Protein 4G1H (pdb70)

Secondary structure (DSSP, 8-state):
--HHHHHHHHHHHHHHHTTS-SS--PPPTTT-----TTGGG-BTTB-EEEEEGGGTEEEEEEEB--HHHHHHSEEE-BTBPPSS--TTEEEEEE--S--SS--TTTTGGG--TT-EEEEE-SS-EEEEEEEEEEEE-GGGGGG-PPPTT-EEEEEEEEESTTT--EEEEEEEEE--

Structure (mmCIF, N/CA/C/O backbone):
data_4G1H
#
_entry.id   4G1H
#
_cell.length_a   60.435
_cell.length_b   60.435
_cell.length_c   102.242
_cell.angle_alpha   90.00
_cell.angle_beta   90.00
_cell.angle_gamma   90.00
#
_symmetry.space_group_name_H-M   'P 41 21 2'
#
loop_
_entity.id
_entity.type
_entity.pdbx_description
1 polymer 'Sortase family protein'
2 non-polymer 'CALCIUM ION'
3 water water
#
loop_
_atom_site.group_PDB
_atom_site.id
_atom_site.type_symbol
_atom_site.label_atom_id
_atom_site.label_alt_id
_atom_site.label_comp_id
_atom_site.label_asym_id
_atom_site.label_entity_id
_atom_site.label_seq_id
_atom_site.pdbx_PDB_ins_code
_atom_site.Cartn_x
_atom_site.Cartn_y
_atom_site.Cartn_z
_atom_site.occupancy
_atom_site.B_iso_or_equiv
_atom_site.auth_seq_id
_atom_site.auth_comp_id
_atom_site.auth_asym_id
_atom_site.auth_atom_id
_atom_site.pdbx_PDB_model_num
ATOM 1 N N . ILE A 1 16 ? 53.353 29.548 18.071 1.00 50.35 57 ILE A N 1
ATOM 2 C CA . ILE A 1 16 ? 54.371 29.271 19.086 1.00 49.11 57 ILE A CA 1
ATOM 3 C C . ILE A 1 16 ? 54.199 27.873 19.655 1.00 47.86 57 ILE A C 1
ATOM 4 O O . ILE A 1 16 ? 53.076 27.390 19.801 1.00 49.40 57 ILE A O 1
ATOM 9 N N . ASP A 1 17 ? 55.312 27.230 19.997 1.00 46.57 58 ASP A N 1
ATOM 10 C CA . ASP A 1 17 ? 55.258 25.838 20.424 1.00 45.30 58 ASP A CA 1
ATOM 11 C C . ASP A 1 17 ? 54.750 25.674 21.857 1.00 45.20 58 ASP A C 1
ATOM 12 O O . ASP A 1 17 ? 54.927 26.553 22.702 1.00 40.10 58 ASP A O 1
ATOM 17 N N . THR A 1 18 ? 54.123 24.528 22.109 1.00 43.13 59 THR A N 1
ATOM 18 C CA . THR A 1 18 ? 53.479 24.228 23.384 1.00 44.94 59 THR A CA 1
ATOM 19 C C . THR A 1 18 ? 54.372 24.413 24.603 1.00 39.42 59 THR A C 1
ATOM 20 O O . THR A 1 18 ? 53.925 24.916 25.628 1.00 39.98 59 THR A O 1
ATOM 24 N N . ASN A 1 19 ? 55.629 23.996 24.511 1.00 42.68 60 ASN A N 1
ATOM 25 C CA . ASN A 1 19 ? 56.524 24.116 25.657 1.00 40.92 60 ASN A CA 1
ATOM 26 C C . ASN A 1 19 ? 56.880 25.568 25.963 1.00 40.77 60 ASN A C 1
ATOM 27 O O . ASN A 1 19 ? 57.082 25.938 27.125 1.00 37.80 60 ASN A O 1
ATOM 32 N N . THR A 1 20 ? 56.947 26.385 24.916 1.00 37.09 61 THR A N 1
ATOM 33 C CA . THR A 1 20 ? 57.213 27.813 25.070 1.00 35.49 61 THR A CA 1
ATOM 34 C C . THR A 1 20 ? 56.003 28.508 25.686 1.00 31.51 61 THR A C 1
ATOM 35 O O . THR A 1 20 ? 56.149 29.356 26.575 1.00 31.59 61 THR A O 1
ATOM 39 N N . VAL A 1 21 ? 54.816 28.153 25.204 1.00 29.68 62 VAL A N 1
ATOM 40 C CA . VAL A 1 21 ? 53.589 28.732 25.736 1.00 32.82 62 VAL A CA 1
ATOM 41 C C . VAL A 1 21 ? 53.519 28.471 27.228 1.00 31.37 62 VAL A C 1
ATOM 42 O O . VAL A 1 21 ? 53.240 29.374 28.007 1.00 30.85 62 VAL A O 1
ATOM 46 N N . GLU A 1 22 ? 53.806 27.240 27.638 1.00 34.70 63 GLU A N 1
ATOM 47 C CA . GLU A 1 22 ? 53.669 26.903 29.046 1.00 33.99 63 GLU A CA 1
ATOM 48 C C . GLU A 1 22 ? 54.670 27.629 29.931 1.00 34.09 63 GLU A C 1
ATOM 49 O O . GLU A 1 22 ? 54.341 27.991 31.063 1.00 30.00 63 GLU A O 1
ATOM 55 N N . ARG A 1 23 ? 55.887 27.853 29.438 1.00 31.90 64 ARG A N 1
ATOM 56 C CA . ARG A 1 23 ? 56.842 28.621 30.224 1.00 34.80 64 ARG A CA 1
ATOM 57 C C . ARG A 1 23 ? 56.333 30.057 30.420 1.00 27.07 64 ARG A C 1
ATOM 58 O O . ARG A 1 23 ? 56.430 30.618 31.510 1.00 26.19 64 ARG A O 1
ATOM 66 N N . ARG A 1 24 ? 55.798 30.645 29.357 1.00 26.31 65 ARG A N 1
ATOM 67 C CA . ARG A 1 24 ? 55.282 32.005 29.425 1.00 28.01 65 ARG A CA 1
ATOM 68 C C . ARG A 1 24 ? 54.070 32.078 30.348 1.00 26.13 65 ARG A C 1
ATOM 69 O O . ARG A 1 24 ? 53.922 33.029 31.116 1.00 21.70 65 ARG A O 1
ATOM 77 N N . ILE A 1 25 ? 53.210 31.065 30.292 1.00 22.85 66 ILE A N 1
ATOM 78 C CA . ILE A 1 25 ? 52.049 31.066 31.180 1.00 24.99 66 ILE A CA 1
A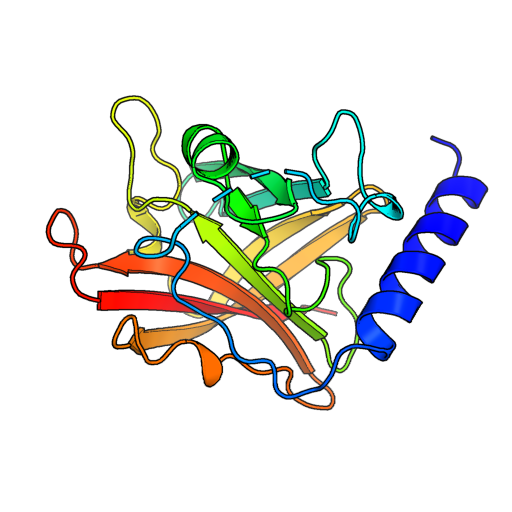TOM 79 C C . ILE A 1 25 ? 52.507 30.902 32.630 1.00 23.47 66 ILE A C 1
ATOM 80 O O . ILE A 1 25 ? 51.941 31.497 33.542 1.00 22.03 66 ILE A O 1
ATOM 85 N N . ALA A 1 26 ? 53.540 30.097 32.840 1.00 24.64 67 ALA A N 1
ATOM 86 C CA . ALA A 1 26 ? 54.089 29.895 34.183 1.00 25.52 67 ALA A CA 1
ATOM 87 C C . ALA A 1 26 ? 54.615 31.207 34.744 1.00 26.71 67 ALA A C 1
ATOM 88 O O . ALA A 1 26 ? 54.548 31.468 35.946 1.00 23.94 67 ALA A O 1
ATOM 90 N N . LEU A 1 27 ? 55.144 32.039 33.855 1.00 25.26 68 LEU A N 1
ATOM 91 C CA . LEU A 1 27 ? 55.636 33.353 34.223 1.00 24.41 68 LEU A CA 1
ATOM 92 C C . LEU A 1 27 ? 54.450 34.244 34.621 1.00 22.33 68 LEU A C 1
ATOM 93 O O . LEU A 1 27 ? 54.494 34.969 35.619 1.00 22.32 68 LEU A O 1
ATOM 98 N N . ALA A 1 28 ? 53.404 34.205 33.810 1.00 22.42 69 ALA A N 1
ATOM 99 C CA . ALA A 1 28 ? 52.213 34.998 34.105 1.00 21.05 69 ALA A CA 1
ATOM 100 C C . ALA A 1 28 ? 51.618 34.586 35.457 1.00 20.30 69 ALA A C 1
ATOM 101 O O . ALA A 1 28 ? 51.225 35.443 36.261 1.00 20.97 69 ALA A O 1
ATOM 103 N N . ASN A 1 29 ? 51.557 33.281 35.705 1.00 21.41 70 ASN A N 1
ATOM 104 C CA . ASN A 1 29 ? 51.043 32.782 36.979 1.00 23.13 70 ASN A CA 1
ATOM 105 C C . ASN A 1 29 ? 51.899 33.283 38.131 1.00 22.36 70 ASN A C 1
ATOM 106 O O . ASN A 1 29 ? 51.386 33.703 39.156 1.00 24.04 70 ASN A O 1
ATOM 111 N N . ALA A 1 30 ? 53.215 33.234 37.968 1.00 23.91 71 ALA A N 1
ATOM 112 C CA . ALA A 1 30 ? 54.098 33.713 39.029 1.00 25.49 71 ALA A CA 1
ATOM 113 C C . ALA A 1 30 ? 53.856 35.197 39.288 1.00 25.12 71 ALA A C 1
ATOM 114 O O . ALA A 1 30 ? 53.814 35.651 40.437 1.00 23.26 71 ALA A O 1
ATOM 116 N N . TYR A 1 31 ? 53.663 35.954 38.214 1.00 22.74 72 TYR A N 1
ATOM 117 C CA . TYR A 1 31 ? 53.368 37.371 38.342 1.00 22.47 72 TYR A CA 1
ATOM 118 C C . TYR A 1 31 ? 52.070 37.564 39.136 1.00 22.57 72 TYR A C 1
ATOM 119 O O . TYR A 1 31 ? 52.027 38.317 40.113 1.00 23.43 72 TYR A O 1
ATOM 128 N N . ASN A 1 32 ? 51.023 36.862 38.718 1.00 23.00 73 ASN A N 1
ATOM 129 C CA . ASN A 1 32 ? 49.729 36.917 39.402 1.00 22.79 73 ASN A CA 1
ATOM 130 C C . ASN A 1 32 ? 49.807 36.556 40.892 1.00 23.66 73 ASN A C 1
ATOM 131 O O . ASN A 1 32 ? 49.152 37.185 41.733 1.00 25.33 73 ASN A O 1
ATOM 136 N N . GLU A 1 33 ? 50.621 35.557 41.212 1.00 26.43 74 GLU A N 1
ATOM 137 C CA . GLU A 1 33 ? 50.753 35.100 42.593 1.00 25.87 74 GLU A CA 1
ATOM 138 C C . GLU A 1 33 ? 51.680 35.983 43.402 1.00 28.37 74 GLU A C 1
ATOM 139 O O . GLU A 1 33 ? 51.879 35.751 44.595 1.00 31.79 74 GLU A O 1
ATOM 145 N N . THR A 1 34 ? 52.265 36.980 42.742 1.00 25.70 75 THR A N 1
ATOM 146 C CA . THR A 1 34 ? 53.113 37.972 43.402 1.00 28.13 75 THR A CA 1
ATOM 147 C C . THR A 1 34 ? 52.321 39.217 43.766 1.00 28.52 75 THR A C 1
ATOM 148 O O . THR A 1 34 ? 52.633 39.907 44.735 1.00 27.41 75 THR A O 1
ATOM 152 N N . LEU A 1 35 ? 51.290 39.510 42.976 1.00 30.84 76 LEU A N 1
ATOM 153 C CA . LEU A 1 35 ? 50.516 40.735 43.151 1.00 31.45 76 LEU A CA 1
ATOM 154 C C . LEU A 1 35 ? 50.025 40.937 44.583 1.00 29.06 76 LEU A C 1
ATOM 155 O O . LEU A 1 35 ? 49.535 40.013 45.223 1.00 30.84 76 LEU A O 1
ATOM 160 N N . SER A 1 36 ? 50.154 42.162 45.072 1.00 32.69 77 SER A N 1
ATOM 161 C CA . SER A 1 36 ? 49.496 42.542 46.308 1.00 37.09 77 SER A CA 1
ATOM 162 C C . SER A 1 36 ? 47.998 42.350 46.118 1.00 40.39 77 SER A C 1
ATOM 163 O O . SER A 1 36 ? 47.450 42.677 45.060 1.00 39.60 77 SER A O 1
ATOM 166 N N . ARG A 1 37 ? 47.328 41.802 47.124 1.00 39.27 78 ARG A N 1
ATOM 167 C CA . ARG A 1 37 ? 45.901 41.555 46.991 1.00 41.99 78 ARG A CA 1
ATOM 168 C C . ARG A 1 37 ? 45.105 42.859 47.095 1.00 38.64 78 ARG A C 1
ATOM 169 O O . ARG A 1 37 ? 43.878 42.845 47.003 1.00 38.37 78 ARG A O 1
ATOM 177 N N . ASN A 1 38 ? 45.799 43.987 47.246 1.00 37.80 79 ASN A N 1
ATOM 178 C CA A ASN A 1 38 ? 45.122 45.266 47.439 0.49 40.30 79 ASN A CA 1
ATOM 179 C CA B ASN A 1 38 ? 45.124 45.266 47.444 0.51 40.16 79 ASN A CA 1
ATOM 180 C C . ASN A 1 38 ? 45.776 46.443 46.729 1.00 36.90 79 ASN A C 1
ATOM 181 O O . ASN A 1 38 ? 46.386 47.311 47.358 1.00 33.19 79 ASN A O 1
ATOM 190 N N . PRO A 1 39 ? 45.633 46.476 45.406 1.00 34.60 80 PRO A N 1
ATOM 191 C CA . PRO A 1 39 ? 46.165 47.513 44.531 1.00 33.22 80 PRO A CA 1
ATOM 192 C C . PRO A 1 39 ? 45.494 48.835 44.842 1.00 35.52 80 PRO A C 1
ATOM 193 O O . PRO A 1 39 ? 44.428 48.873 45.460 1.00 39.65 80 PRO A O 1
ATOM 197 N N . LEU A 1 40 ? 46.122 49.918 44.424 1.00 33.36 81 LEU A N 1
ATOM 198 C CA . LEU A 1 40 ? 45.426 51.183 44.393 1.00 35.76 81 LEU A CA 1
ATOM 199 C C . LEU A 1 40 ? 45.245 51.498 42.925 1.00 33.25 81 LEU A C 1
ATOM 200 O O . LEU A 1 40 ? 46.179 51.908 42.244 1.00 35.83 81 LEU A O 1
ATOM 205 N N . LEU A 1 41 ? 44.043 51.240 42.429 1.00 30.97 82 LEU A N 1
ATOM 206 C CA . LEU A 1 41 ? 43.763 51.422 41.017 1.00 31.93 82 LEU A CA 1
ATOM 207 C C . LEU A 1 41 ? 43.230 52.822 40.787 1.00 31.88 82 LEU A C 1
ATOM 208 O O . LEU A 1 41 ? 42.245 53.218 41.405 1.00 33.67 82 LEU A O 1
ATOM 213 N N . ILE A 1 42 ? 43.889 53.567 39.905 1.00 25.61 83 ILE A N 1
ATOM 214 C CA . ILE A 1 42 ? 43.455 54.911 39.562 1.00 31.83 83 ILE A CA 1
ATOM 215 C C . ILE A 1 42 ? 42.663 54.850 38.269 1.00 29.91 83 ILE A C 1
ATOM 216 O O . ILE A 1 42 ? 43.013 54.093 37.362 1.00 29.56 83 ILE A O 1
ATOM 221 N N . ASP A 1 43 ? 41.602 55.643 38.190 1.00 29.72 84 ASP A N 1
ATOM 222 C CA . ASP A 1 43 ? 40.739 55.657 37.017 1.00 27.40 84 ASP A CA 1
ATOM 223 C C . ASP A 1 43 ? 41.557 55.882 35.759 1.00 29.56 84 ASP A C 1
ATOM 224 O O . ASP A 1 43 ? 42.203 56.921 35.614 1.00 27.54 84 ASP A O 1
ATOM 229 N N . PRO A 1 44 ? 41.530 54.919 34.832 1.00 27.53 85 PRO A N 1
ATOM 230 C CA . PRO A 1 44 ? 42.352 55.073 33.628 1.00 32.62 85 PRO A CA 1
ATOM 231 C C . PRO A 1 44 ? 41.861 56.183 32.699 1.00 30.02 85 PRO A C 1
ATOM 232 O O . PRO A 1 44 ? 42.662 56.724 31.939 1.00 35.20 85 PRO A O 1
ATOM 236 N N . PHE A 1 45 ? 40.585 56.541 32.766 1.00 27.58 86 PHE A N 1
ATOM 237 C CA . PHE A 1 45 ? 40.040 57.524 31.824 1.00 28.30 86 PHE A CA 1
ATOM 238 C C . PHE A 1 45 ? 40.363 58.977 32.180 1.00 37.73 86 PHE A C 1
ATOM 239 O O . PHE A 1 45 ? 40.383 59.850 31.311 1.00 39.54 86 PHE A O 1
ATOM 247 N N . THR A 1 46 ? 40.630 59.238 33.451 1.00 33.26 87 THR A N 1
ATOM 248 C CA . THR A 1 46 ? 40.885 60.609 33.875 1.00 35.06 87 THR A CA 1
ATOM 249 C C . THR A 1 46 ? 42.328 60.814 34.304 1.00 38.81 87 THR A C 1
ATOM 250 O O . THR A 1 46 ? 42.688 61.883 34.783 1.00 46.99 87 THR A O 1
ATOM 254 N N . SER A 1 47 ? 43.157 59.793 34.122 1.00 38.91 88 SER A N 1
ATOM 255 C CA . SER A 1 47 ? 44.547 59.870 34.560 1.00 48.29 88 SER A CA 1
ATOM 256 C C . SER A 1 47 ? 45.501 60.126 33.397 1.00 53.01 88 SER A C 1
ATOM 257 O O . SER A 1 47 ? 45.109 60.040 32.231 1.00 55.45 88 SER A O 1
ATOM 260 N N . LYS A 1 48 ? 46.753 60.440 33.723 1.00 58.01 89 LYS A N 1
ATOM 261 C CA . LYS A 1 48 ? 47.778 60.671 32.709 1.00 61.63 89 LYS A CA 1
ATOM 262 C C . LYS A 1 48 ? 48.620 59.421 32.471 1.00 56.80 89 LYS A C 1
ATOM 263 O O . LYS A 1 48 ? 49.258 59.280 31.426 1.00 61.68 89 LYS A O 1
ATOM 269 N N . LEU A 1 53 ? 55.897 53.024 28.352 1.00 49.62 94 LEU A N 1
ATOM 270 C CA . LEU A 1 53 ? 55.667 51.768 27.644 1.00 50.64 94 LEU A CA 1
ATOM 271 C C . LEU A 1 53 ? 55.835 50.571 28.569 1.00 51.55 94 LEU A C 1
ATOM 272 O O . LEU A 1 53 ? 56.873 50.421 29.220 1.00 43.13 94 LEU A O 1
ATOM 277 N N . ARG A 1 54 ? 54.824 49.703 28.598 1.00 45.13 95 ARG A N 1
ATOM 278 C CA . ARG A 1 54 ? 54.755 48.663 29.620 1.00 4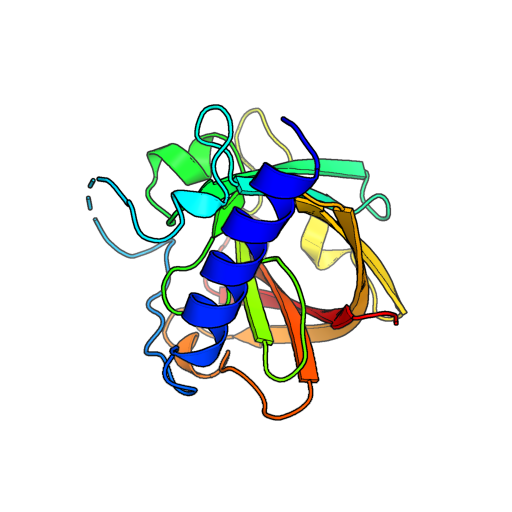0.76 95 ARG A CA 1
ATOM 279 C C . ARG A 1 54 ? 55.407 47.336 29.221 1.00 35.37 95 ARG A C 1
ATOM 280 O O . ARG A 1 54 ? 55.199 46.818 28.121 1.00 34.44 95 ARG A O 1
ATOM 288 N N . GLU A 1 55 ? 56.174 46.781 30.152 1.00 30.72 96 GLU A N 1
ATOM 289 C CA . GLU A 1 55 ? 56.818 45.491 29.952 1.00 30.62 96 GLU A CA 1
ATOM 290 C C . GLU A 1 55 ? 56.282 44.419 30.879 1.00 26.73 96 GLU A C 1
ATOM 291 O O . GLU A 1 55 ? 56.643 43.256 30.742 1.00 23.33 96 GLU A O 1
ATOM 297 N N . TYR A 1 56 ? 55.413 44.806 31.809 1.00 28.47 97 TYR A N 1
ATOM 298 C CA . TYR A 1 56 ? 54.963 43.884 32.843 1.00 25.69 97 TYR A CA 1
ATOM 299 C C . TYR A 1 56 ? 54.233 42.655 32.295 1.00 24.41 97 TYR A C 1
ATOM 300 O O . TYR A 1 56 ? 54.218 41.614 32.943 1.00 24.15 97 TYR A O 1
ATOM 309 N N . ALA A 1 57 ? 53.637 42.759 31.106 1.00 22.18 98 ALA A N 1
ATOM 310 C CA . ALA A 1 57 ? 52.916 41.618 30.541 1.00 21.58 98 ALA A CA 1
ATOM 311 C C . ALA A 1 57 ? 53.603 41.014 29.319 1.00 23.96 98 ALA A C 1
ATOM 312 O O . ALA A 1 57 ? 52.969 40.346 28.517 1.00 23.13 98 ALA A O 1
ATOM 314 N N . ARG A 1 58 ? 54.898 41.273 29.175 1.00 25.85 99 ARG A N 1
ATOM 315 C CA . ARG A 1 58 ? 55.633 40.852 27.987 1.00 26.71 99 ARG A CA 1
ATOM 316 C C . ARG A 1 58 ? 55.502 39.362 27.688 1.00 23.79 99 ARG A C 1
ATOM 317 O O . ARG A 1 58 ? 55.429 38.959 26.520 1.00 21.63 99 ARG A O 1
ATOM 325 N N . MET A 1 59 ? 55.466 38.541 28.735 1.00 21.84 100 MET A N 1
ATOM 326 C CA . MET A 1 59 ? 55.338 37.101 28.553 1.00 25.20 100 MET A CA 1
ATOM 327 C C . MET A 1 59 ? 54.043 36.717 27.811 1.00 24.89 100 MET A C 1
ATOM 328 O O . MET A 1 59 ? 53.957 35.649 27.216 1.00 25.49 100 MET A O 1
ATOM 333 N N . LEU A 1 60 ? 53.030 37.579 27.840 1.00 22.41 101 LEU A N 1
ATOM 334 C CA . LEU A 1 60 ? 51.773 37.240 27.175 1.00 21.84 101 LEU A CA 1
ATOM 335 C C . LEU A 1 60 ? 51.683 37.839 25.781 1.00 22.53 101 LEU A C 1
ATOM 336 O O . LEU A 1 60 ? 50.736 37.574 25.049 1.00 25.46 101 LEU A O 1
ATOM 341 N N . GLU A 1 61 ? 52.669 38.644 25.404 1.00 24.92 102 GLU A N 1
ATOM 342 C CA . GLU A 1 61 ? 52.514 39.474 24.212 1.00 26.20 102 GLU A CA 1
ATOM 343 C C . GLU A 1 61 ? 52.825 38.767 22.894 1.00 29.47 102 GLU A C 1
ATOM 344 O O . GLU A 1 61 ? 53.867 38.143 22.747 1.00 29.62 102 GLU A O 1
ATOM 350 N N . VAL A 1 62 ? 51.901 38.870 21.945 1.00 29.81 103 VAL A N 1
ATOM 351 C CA . VAL A 1 62 ? 52.154 38.456 20.568 1.00 33.97 103 VAL A CA 1
ATOM 352 C C . VAL A 1 62 ? 51.774 39.612 19.654 1.00 39.21 103 VAL A C 1
ATOM 353 O O . VAL A 1 62 ? 50.605 39.994 19.575 1.00 35.36 103 VAL A O 1
ATOM 357 N N . HIS A 1 63 ? 52.774 40.195 18.999 1.00 41.72 104 HIS A N 1
ATOM 358 C CA . HIS A 1 63 ? 52.571 41.415 18.224 1.00 45.57 104 HIS A CA 1
ATOM 359 C C . HIS A 1 63 ? 51.870 42.452 19.087 1.00 43.37 104 HIS A C 1
ATOM 360 O O . HIS A 1 63 ? 50.895 43.085 18.674 1.00 39.40 104 HIS A O 1
ATOM 367 N N . GLU A 1 64 ? 52.377 42.581 20.307 1.00 41.59 105 GLU A N 1
ATOM 368 C CA . GLU A 1 64 ? 51.980 43.638 21.227 1.00 41.24 105 GLU A CA 1
ATOM 369 C C . GLU A 1 64 ? 50.585 43.497 21.844 1.00 36.27 105 GLU A C 1
ATOM 370 O O . GLU A 1 64 ? 50.182 44.356 22.634 1.00 36.82 105 GLU A O 1
ATOM 376 N N . GLN A 1 65 ? 49.856 42.434 21.492 1.00 31.13 106 GLN A N 1
ATOM 377 C CA . GLN A 1 65 ? 48.555 42.154 22.093 1.00 31.17 106 GLN A CA 1
ATOM 378 C C . GLN A 1 65 ? 48.697 41.064 23.137 1.00 28.45 106 GLN A C 1
ATOM 379 O O . GLN A 1 65 ? 49.405 40.083 22.916 1.00 31.70 106 GLN A O 1
ATOM 385 N N . ILE A 1 66 ? 48.027 41.217 24.273 1.00 23.84 107 ILE A N 1
ATOM 386 C CA . ILE A 1 66 ? 48.047 40.147 25.267 1.00 25.71 107 ILE A CA 1
ATOM 387 C C . ILE A 1 66 ? 46.837 39.213 25.192 1.00 27.96 107 ILE A C 1
ATOM 388 O O . ILE A 1 66 ? 46.772 38.215 25.924 1.00 26.78 107 ILE A O 1
ATOM 393 N N . GLY A 1 67 ? 45.889 39.522 24.308 1.00 27.17 108 GLY A N 1
ATOM 394 C CA . GLY A 1 67 ? 44.705 38.687 24.152 1.00 25.66 108 GLY A CA 1
ATOM 395 C C . GLY A 1 67 ? 43.547 39.307 23.401 1.00 28.31 108 GLY A C 1
ATOM 396 O O . GLY A 1 67 ? 43.695 40.317 22.715 1.00 28.99 108 GLY A O 1
ATOM 397 N N . HIS A 1 68 ? 42.381 38.684 23.535 1.00 24.55 109 HIS A N 1
ATOM 398 C CA . HIS A 1 68 ? 41.164 39.171 22.928 1.00 26.28 109 HIS A CA 1
ATOM 399 C C . HIS A 1 68 ? 40.036 38.900 23.899 1.00 24.34 109 HIS A C 1
ATOM 400 O O . HIS A 1 68 ? 40.051 37.897 24.605 1.00 23.45 109 HIS A O 1
ATOM 407 N N . VAL A 1 69 ? 39.073 39.809 23.953 1.00 23.35 110 VAL A N 1
ATOM 408 C CA . VAL A 1 69 ? 37.910 39.621 24.800 1.00 24.60 110 VAL A CA 1
ATOM 409 C C . VAL A 1 69 ? 36.659 39.674 23.942 1.00 24.50 110 VAL A C 1
ATOM 410 O O . VAL A 1 69 ? 36.428 40.656 23.235 1.00 27.89 110 VAL A O 1
ATOM 414 N N . ALA A 1 70 ? 35.870 38.602 24.005 1.00 22.29 111 ALA A N 1
ATOM 415 C CA . ALA A 1 70 ? 34.650 38.463 23.215 1.00 27.04 111 ALA A CA 1
ATOM 416 C C . ALA A 1 70 ? 33.438 38.414 24.129 1.00 22.89 111 ALA A C 1
ATOM 417 O O . ALA A 1 70 ? 33.415 37.676 25.118 1.00 25.03 111 ALA A O 1
ATOM 419 N N . ILE A 1 71 ? 32.440 39.223 23.797 1.00 23.92 112 ILE A N 1
ATOM 420 C CA . ILE A 1 71 ? 31.185 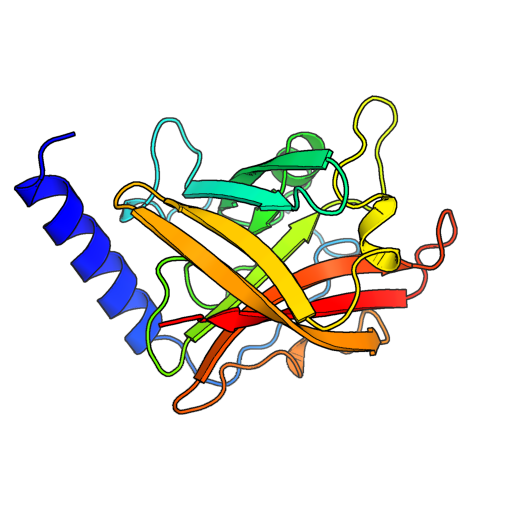39.231 24.515 1.00 25.73 112 ILE A CA 1
ATOM 421 C C . ILE A 1 71 ? 30.108 39.062 23.444 1.00 26.66 112 ILE A C 1
ATOM 422 O O . ILE A 1 71 ? 29.525 40.038 23.006 1.00 26.90 112 ILE A O 1
ATOM 427 N N . PRO A 1 72 ? 29.889 37.818 22.984 1.00 31.42 113 PRO A N 1
ATOM 428 C CA . PRO A 1 72 ? 28.948 37.528 21.893 1.00 28.46 113 PRO A CA 1
ATOM 429 C C . PRO A 1 72 ? 27.544 37.980 22.259 1.00 31.49 113 PRO A C 1
ATOM 430 O O . PRO A 1 72 ? 26.757 38.336 21.386 1.00 33.10 113 PRO A O 1
ATOM 434 N N . SER A 1 73 ? 27.245 37.987 23.550 1.00 34.32 114 SER A N 1
ATOM 435 C CA . SER A 1 73 ? 26.001 38.545 24.027 1.00 34.63 114 SER A CA 1
ATOM 436 C C . SER A 1 73 ? 25.681 39.917 23.392 1.00 37.13 114 SER A C 1
ATOM 437 O O . SER A 1 73 ? 24.511 40.259 23.161 1.00 33.29 114 SER A O 1
ATOM 440 N N . ILE A 1 74 ? 26.723 40.696 23.100 1.00 34.13 115 ILE A N 1
ATOM 441 C CA . ILE A 1 74 ? 26.566 42.000 22.448 1.00 25.02 115 ILE A CA 1
ATOM 442 C C . ILE A 1 74 ? 27.443 42.206 21.192 1.00 28.34 115 ILE A C 1
ATOM 443 O O . ILE A 1 74 ? 27.667 43.341 20.772 1.00 31.70 115 ILE A O 1
ATOM 448 N N . GLY A 1 75 ? 27.940 41.122 20.605 1.00 28.64 116 GLY A N 1
ATOM 449 C CA . GLY A 1 75 ? 28.631 41.205 19.322 1.00 32.13 116 GLY A CA 1
ATOM 450 C C . GLY A 1 75 ? 29.966 41.932 19.340 1.00 34.33 116 GLY A C 1
ATOM 451 O O . GLY A 1 75 ? 30.360 42.580 18.365 1.00 38.34 116 GLY A O 1
ATOM 452 N N . VAL A 1 76 ? 30.664 41.812 20.464 1.00 32.19 117 VAL A N 1
ATOM 453 C CA . VAL A 1 76 ? 31.965 42.440 20.658 1.00 34.14 117 VAL A CA 1
ATOM 454 C C . VAL A 1 76 ? 33.071 41.394 20.704 1.00 28.67 117 VAL A C 1
ATOM 455 O O . VAL A 1 76 ? 32.913 40.339 21.323 1.00 29.36 117 VAL A O 1
ATOM 459 N N . ASP A 1 77 ? 34.179 41.694 20.029 1.00 31.49 118 ASP A N 1
ATOM 460 C CA . ASP A 1 77 ? 35.385 40.874 20.052 1.00 31.69 118 ASP A CA 1
ATOM 461 C C . ASP A 1 77 ? 36.542 41.826 19.757 1.00 35.56 118 ASP A C 1
ATOM 462 O O . ASP A 1 77 ? 36.710 42.279 18.623 1.00 35.45 118 ASP A O 1
ATOM 467 N N . ILE A 1 78 ? 37.315 42.170 20.780 1.00 27.37 119 ILE A N 1
ATOM 468 C CA . ILE A 1 78 ? 38.338 43.203 20.611 1.00 30.56 119 ILE A CA 1
ATOM 469 C C . ILE A 1 78 ? 39.639 42.802 21.289 1.00 30.92 119 ILE A C 1
ATOM 470 O O . ILE A 1 78 ? 39.624 42.064 22.273 1.00 28.61 119 ILE A O 1
ATOM 475 N N . PRO A 1 79 ? 40.768 43.290 20.756 1.00 27.54 120 PRO A N 1
ATOM 476 C CA . PRO A 1 79 ? 42.118 42.973 21.233 1.00 28.13 120 PRO A CA 1
ATOM 477 C C . PRO A 1 79 ? 42.370 43.553 22.624 1.00 27.64 120 PRO A C 1
ATOM 478 O O . PRO A 1 79 ? 41.800 44.599 22.943 1.00 27.55 120 PRO A O 1
ATOM 482 N N . ILE A 1 80 ? 43.193 42.880 23.430 1.00 25.42 121 ILE A N 1
ATOM 483 C CA . ILE A 1 80 ? 43.595 43.381 24.744 1.00 29.01 121 ILE A CA 1
ATOM 484 C C . ILE A 1 80 ? 45.080 43.747 24.741 1.00 26.16 121 ILE A C 1
ATOM 485 O O . ILE A 1 80 ? 45.909 42.963 24.284 1.00 26.18 121 ILE A O 1
ATOM 490 N N . TYR A 1 81 ? 45.406 44.932 25.256 1.00 24.55 122 TYR A N 1
ATOM 491 C CA . TYR A 1 81 ? 46.782 45.405 25.302 1.00 26.67 122 TYR A CA 1
ATOM 492 C C . TYR A 1 81 ? 47.200 45.667 26.739 1.00 24.75 122 TYR A C 1
ATOM 493 O O . TYR A 1 81 ? 46.355 45.939 27.583 1.00 24.57 122 TYR A O 1
ATOM 502 N N . ALA A 1 82 ? 48.501 45.585 27.021 1.00 22.59 123 ALA A N 1
ATOM 503 C CA . ALA A 1 82 ? 49.002 45.952 28.351 1.00 23.23 123 ALA A CA 1
ATOM 504 C C . ALA A 1 82 ? 48.834 47.450 28.660 1.00 29.35 123 ALA A C 1
ATOM 505 O O . ALA A 1 82 ? 49.079 48.311 27.809 1.00 26.71 123 ALA A O 1
ATOM 507 N N . GLY A 1 83 ? 48.388 47.756 29.877 1.00 23.18 124 GLY A N 1
ATOM 508 C CA . GLY A 1 83 ? 48.224 49.133 30.301 1.00 24.44 124 GLY A CA 1
ATOM 509 C C . GLY A 1 83 ? 46.987 49.811 29.732 1.00 25.87 124 GLY A C 1
ATOM 510 O O . GLY A 1 83 ? 46.217 49.231 28.942 1.00 24.74 124 GLY A O 1
ATOM 511 N N . THR A 1 84 ? 46.792 51.058 30.136 1.00 26.53 125 THR A N 1
ATOM 512 C CA . THR A 1 84 ? 45.608 51.804 29.745 1.00 27.51 125 THR A CA 1
ATOM 513 C C . THR A 1 84 ? 45.944 53.188 29.181 1.00 33.10 125 THR A C 1
ATOM 514 O O . THR A 1 84 ? 45.177 54.143 29.354 1.00 31.85 125 THR A O 1
ATOM 518 N N . SER A 1 85 ? 47.080 53.288 28.498 1.00 30.36 126 SER A N 1
ATOM 519 C CA . SER A 1 85 ? 47.450 54.531 27.815 1.00 35.12 126 SER A CA 1
ATOM 520 C C . SER A 1 85 ? 46.362 54.916 26.813 1.00 34.09 126 SER A C 1
ATOM 521 O O . SER A 1 85 ? 45.592 54.075 26.379 1.00 30.64 126 SER A O 1
ATOM 524 N N . GLU A 1 86 ? 46.293 56.183 26.420 1.00 37.04 127 GLU A N 1
ATOM 525 C CA . GLU A 1 86 ? 45.245 56.560 25.479 1.00 35.90 127 GLU A CA 1
ATOM 526 C C . GLU A 1 86 ? 45.486 55.941 24.113 1.00 31.65 127 GLU A C 1
ATOM 527 O O . GLU A 1 86 ? 44.558 55.785 23.333 1.00 34.69 127 GLU A O 1
ATOM 533 N N . THR A 1 87 ? 46.733 55.587 23.816 1.00 36.81 128 THR A N 1
ATOM 534 C CA . THR A 1 87 ? 47.014 54.924 22.548 1.00 35.63 128 THR A CA 1
ATOM 535 C C . THR A 1 87 ? 46.325 53.560 22.512 1.00 36.60 128 THR A C 1
ATOM 536 O O . THR A 1 87 ? 45.716 53.181 21.512 1.00 34.48 128 THR A O 1
ATOM 540 N N . VAL A 1 88 ? 46.417 52.837 23.619 1.00 36.06 129 VAL A N 1
ATOM 541 C CA . VAL A 1 88 ? 45.764 51.537 23.735 1.00 32.94 129 VAL A CA 1
ATOM 542 C C . VAL A 1 88 ? 44.244 51.644 23.683 1.00 32.38 129 VAL A C 1
ATOM 543 O O . VAL A 1 88 ? 43.590 50.914 22.943 1.00 34.10 129 VAL A O 1
ATOM 547 N N . LEU A 1 89 ? 43.678 52.569 24.452 1.00 30.91 130 LEU A N 1
ATOM 548 C CA . LEU A 1 89 ? 42.235 52.666 24.552 1.00 30.69 130 LEU A CA 1
ATOM 549 C C . LEU A 1 89 ? 41.595 53.147 23.255 1.00 34.17 130 LEU A C 1
ATOM 550 O O . LEU A 1 89 ? 40.402 52.979 23.062 1.00 33.42 130 LEU A O 1
ATOM 555 N N . GLN A 1 90 ? 42.392 53.734 22.366 1.00 39.79 131 GLN A N 1
ATOM 556 C CA . GLN A 1 90 ? 41.886 54.147 21.059 1.00 40.00 131 GLN A CA 1
ATOM 557 C C . GLN A 1 90 ? 41.660 52.947 20.139 1.00 39.34 131 GLN A C 1
ATOM 558 O O . GLN A 1 90 ? 40.848 53.012 19.217 1.00 39.04 131 GLN A O 1
ATOM 564 N N . LYS A 1 91 ? 42.365 51.849 20.408 1.00 36.97 132 LYS A N 1
ATOM 565 C CA . LYS A 1 91 ? 42.399 50.706 19.485 1.00 39.84 132 LYS A CA 1
ATOM 566 C C . LYS A 1 91 ? 41.860 49.377 20.030 1.00 38.41 132 LYS A C 1
ATOM 567 O O . LYS A 1 91 ? 41.732 48.407 19.284 1.00 37.17 132 LYS A O 1
ATOM 573 N N . GLY A 1 92 ? 41.541 49.320 21.319 1.00 32.59 133 GLY A N 1
ATOM 574 C CA . GLY A 1 92 ? 41.050 48.079 21.893 1.00 28.88 133 GLY A CA 1
ATOM 575 C C . GLY A 1 92 ? 40.796 48.173 23.385 1.00 28.76 133 GLY A C 1
ATOM 576 O O . GLY A 1 92 ? 40.527 49.256 23.911 1.00 28.97 133 GLY A O 1
ATOM 577 N N . SER A 1 93 ? 40.857 47.032 24.064 1.00 27.19 134 SER A N 1
ATOM 578 C CA . SER A 1 93 ? 40.733 47.014 25.519 1.00 22.99 134 SER A CA 1
ATOM 579 C C . SER A 1 93 ? 42.106 47.179 26.138 1.00 23.83 134 SER A C 1
ATOM 580 O O . SER A 1 93 ? 43.086 46.704 25.597 1.00 26.90 134 SER A O 1
ATOM 583 N N . GLY A 1 94 ? 42.158 47.825 27.296 1.00 20.92 135 GLY A N 1
ATOM 584 C CA . GLY A 1 94 ? 43.393 48.008 28.026 1.00 21.14 135 GLY A CA 1
ATOM 585 C C . GLY A 1 94 ? 43.341 47.270 29.348 1.00 23.90 135 GLY A C 1
ATOM 586 O O . GLY A 1 94 ? 42.334 47.332 30.050 1.00 23.08 135 GLY A O 1
ATOM 587 N N . HIS A 1 95 ? 44.418 46.569 29.686 1.00 19.94 136 HIS A N 1
ATOM 588 C CA . HIS A 1 95 ? 44.491 45.840 30.948 1.00 18.87 136 HIS A CA 1
ATOM 589 C C . HIS A 1 95 ? 44.974 46.771 32.058 1.00 19.02 136 HIS A C 1
ATOM 590 O O . HIS A 1 95 ? 45.988 47.486 31.921 1.00 22.72 136 HIS A O 1
ATOM 597 N N . LEU A 1 96 ? 44.240 46.781 33.162 1.00 18.03 137 LEU A N 1
ATOM 598 C CA . LEU A 1 96 ? 44.549 47.687 34.256 1.00 22.42 137 LEU A CA 1
ATOM 599 C C . LEU A 1 96 ? 45.731 47.134 35.041 1.00 23.87 137 LEU A C 1
ATOM 600 O O . LEU A 1 96 ? 45.601 46.132 35.767 1.00 19.67 137 LEU A O 1
ATOM 605 N N . GLU A 1 97 ? 46.893 47.773 34.895 1.00 22.00 138 GLU A N 1
ATOM 606 C CA . GLU A 1 97 ? 48.056 47.313 35.640 1.00 20.22 138 GLU A CA 1
ATOM 607 C C . GLU A 1 97 ? 47.783 47.382 37.142 1.00 18.60 138 GLU A C 1
ATOM 608 O O . GLU A 1 97 ? 47.183 48.342 37.639 1.00 23.14 138 GLU A O 1
ATOM 614 N N . GLY A 1 98 ? 48.187 46.346 37.856 1.00 19.75 139 GLY A N 1
ATOM 615 C CA . GLY A 1 98 ? 47.910 46.249 39.277 1.00 19.96 139 GLY A CA 1
ATOM 616 C C . GLY A 1 98 ? 46.865 45.179 39.510 1.00 22.31 139 GLY A C 1
ATOM 617 O O . GLY A 1 98 ? 46.690 44.708 40.629 1.00 24.35 139 GLY A O 1
ATOM 618 N N . THR A 1 99 ? 46.175 44.795 38.439 1.00 19.09 140 THR A N 1
ATOM 619 C CA . THR A 1 99 ? 45.243 43.658 38.485 1.00 19.26 140 THR A CA 1
ATOM 620 C C . THR A 1 99 ? 45.874 42.405 37.866 1.00 22.24 140 THR A C 1
ATOM 621 O O . THR A 1 99 ? 46.881 42.486 37.161 1.00 21.19 140 THR A O 1
ATOM 625 N N . SER A 1 100 ? 45.300 41.244 38.154 1.00 20.46 141 SER A N 1
ATOM 626 C CA . SER A 1 100 ? 45.822 39.975 37.639 1.00 19.70 141 SER A CA 1
ATOM 627 C C . SER A 1 100 ? 45.873 39.956 36.110 1.00 20.79 141 SER A C 1
ATOM 628 O O . SER A 1 100 ? 45.025 40.550 35.448 1.00 17.35 141 SER A O 1
ATOM 631 N N . LEU A 1 101 ? 46.885 39.292 35.553 1.00 18.39 142 LEU A N 1
ATOM 632 C CA . LEU A 1 101 ? 46.954 39.102 34.111 1.00 20.95 142 LEU A CA 1
ATOM 633 C C . LEU A 1 101 ? 45.879 38.085 33.752 1.00 20.87 142 LEU A C 1
ATOM 634 O O . LEU A 1 101 ? 45.577 37.206 34.561 1.00 20.74 142 LEU A O 1
ATOM 639 N N . PRO A 1 102 ? 45.290 38.212 32.545 1.00 21.28 143 PRO A N 1
ATOM 640 C CA . PRO A 1 102 ? 44.146 37.410 32.108 1.00 22.17 143 PRO A CA 1
ATOM 641 C C . PRO A 1 102 ? 44.517 35.990 31.685 1.00 20.08 143 PRO A C 1
ATOM 642 O O . PRO A 1 102 ? 44.364 35.619 30.520 1.00 22.32 143 PRO A O 1
ATOM 646 N N . VAL A 1 103 ? 44.986 35.197 32.642 1.00 18.69 144 VAL A N 1
ATOM 647 C CA . VAL A 1 103 ? 45.285 33.788 32.395 1.00 20.44 144 VAL A CA 1
ATOM 648 C C . VAL A 1 103 ? 44.512 32.884 33.348 1.00 22.03 144 VAL A C 1
ATOM 649 O O . VAL A 1 103 ? 44.744 31.673 33.391 1.00 24.04 144 VAL A O 1
ATOM 653 N N . GLY A 1 104 ? 43.596 33.471 34.114 1.00 23.18 145 GLY A N 1
ATOM 654 C CA . GLY A 1 104 ? 42.797 32.704 35.055 1.00 23.79 145 GLY A CA 1
ATOM 655 C C . GLY A 1 104 ? 43.592 32.130 36.211 1.00 28.81 145 GLY A C 1
ATOM 656 O O . GLY A 1 104 ? 44.816 32.312 36.296 1.00 27.49 145 GLY A O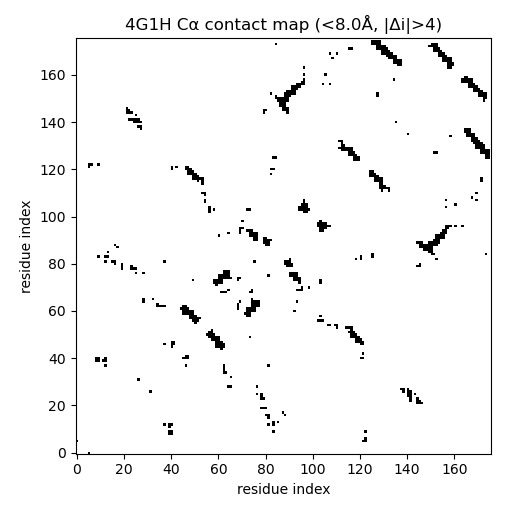 1
ATOM 657 N N . GLY A 1 105 ? 42.888 31.427 37.099 1.00 27.44 146 GLY A N 1
ATOM 658 C CA . GLY A 1 105 ? 43.491 30.818 38.269 1.00 28.73 146 GLY A CA 1
ATOM 659 C C . GLY A 1 105 ? 42.795 31.279 39.534 1.00 26.60 146 GLY A C 1
ATOM 660 O O . GLY A 1 105 ? 42.162 32.337 39.560 1.00 25.99 146 GLY A O 1
ATOM 661 N N . LEU A 1 106 ? 42.899 30.493 40.598 1.00 27.05 147 LEU A N 1
ATOM 662 C CA . LEU A 1 106 ? 42.339 30.924 41.881 1.00 30.93 147 LEU A CA 1
ATOM 663 C C . LEU A 1 106 ? 43.073 32.152 42.416 1.00 30.85 147 LEU A C 1
ATOM 664 O O . LEU A 1 106 ? 44.262 32.326 42.156 1.00 31.63 147 LEU A O 1
ATOM 669 N N . SER A 1 107 ? 42.362 32.991 43.165 1.00 30.55 148 SER A N 1
ATOM 670 C CA . SER A 1 107 ? 42.882 34.269 43.639 1.00 24.47 148 SER A CA 1
ATOM 671 C C . SER A 1 107 ? 43.441 35.107 42.487 1.00 24.72 148 SER A C 1
ATOM 672 O O . SER A 1 107 ? 44.589 35.565 42.540 1.00 21.51 148 SER A O 1
ATOM 675 N N . THR A 1 108 ? 42.641 35.265 41.437 1.00 22.41 149 THR A N 1
ATOM 676 C CA . THR A 1 108 ? 42.950 36.216 40.375 1.00 24.62 149 THR A CA 1
ATOM 677 C C . THR A 1 108 ? 41.732 37.094 40.079 1.00 22.86 149 THR A C 1
ATOM 678 O O . THR A 1 108 ? 40.569 36.655 40.180 1.00 21.51 149 THR A O 1
ATOM 682 N N . HIS A 1 109 ? 42.008 38.350 39.754 1.00 22.56 150 HIS A N 1
ATOM 683 C CA . HIS A 1 109 ? 40.968 39.283 39.382 1.00 22.56 150 HIS A CA 1
ATOM 684 C C . HIS A 1 109 ? 41.576 40.264 38.395 1.00 21.49 150 HIS A C 1
ATOM 685 O O . HIS A 1 109 ? 42.311 41.184 38.770 1.00 25.23 150 HIS A O 1
ATOM 692 N N . SER A 1 110 ? 41.305 40.009 37.116 1.00 20.40 151 SER A N 1
ATOM 693 C CA . SER A 1 110 ? 41.813 40.842 36.035 1.00 21.20 151 SER A CA 1
ATOM 694 C C . SER A 1 110 ? 40.772 41.902 35.693 1.00 21.60 151 SER A C 1
ATOM 695 O O . SER A 1 110 ? 39.576 41.600 35.637 1.00 21.75 151 SER A O 1
ATOM 698 N N . VAL A 1 111 ? 41.209 43.138 35.468 1.00 18.26 152 VAL A N 1
ATOM 699 C CA . VAL A 1 111 ? 40.292 44.204 35.060 1.00 19.99 152 VAL A CA 1
ATOM 700 C C . VAL A 1 111 ? 40.642 44.630 33.638 1.00 21.98 152 VAL A C 1
ATOM 701 O O . VAL A 1 111 ? 41.785 45.003 33.368 1.00 21.14 152 VAL A O 1
ATOM 705 N N . LEU A 1 112 ? 39.679 44.514 32.728 1.00 17.79 153 LEU A N 1
ATOM 706 C CA . LEU A 1 112 ? 39.850 44.927 31.338 1.00 20.86 153 LEU A CA 1
ATOM 707 C C . LEU A 1 112 ? 38.971 46.151 31.060 1.00 22.84 153 LEU A C 1
ATOM 708 O O . LEU A 1 112 ? 37.787 46.173 31.398 1.00 21.00 153 LEU A O 1
ATOM 713 N N . THR A 1 113 ? 39.549 47.172 30.439 1.00 20.40 154 THR A N 1
ATOM 714 C CA . THR A 1 113 ? 38.870 48.447 30.313 1.00 20.33 154 THR A CA 1
ATOM 715 C C . THR A 1 113 ? 38.671 48.829 28.846 1.00 22.23 154 THR A C 1
ATOM 716 O O . THR A 1 113 ? 39.504 48.532 28.006 1.00 22.71 154 THR A O 1
ATOM 720 N N . ALA A 1 114 ? 37.582 49.514 28.538 1.00 23.10 155 ALA A N 1
ATOM 721 C CA . ALA A 1 114 ? 37.430 50.048 27.190 1.00 24.61 155 ALA A CA 1
ATOM 722 C C . ALA A 1 114 ? 36.464 51.209 27.194 1.00 25.90 155 ALA A C 1
ATOM 723 O O . ALA A 1 114 ? 35.597 51.289 28.055 1.00 24.24 155 ALA A O 1
ATOM 725 N N . HIS A 1 115 ? 36.625 52.103 26.220 1.00 27.07 156 HIS A N 1
ATOM 726 C CA . HIS A 1 115 ? 35.732 53.240 26.063 1.00 28.31 156 HIS A CA 1
ATOM 727 C C . HIS A 1 115 ? 34.293 52.814 25.888 1.00 30.77 156 HIS A C 1
ATOM 728 O O . HIS A 1 115 ? 33.999 51.744 25.339 1.00 29.18 156 HIS A O 1
ATOM 735 N N . ARG A 1 116 ? 33.389 53.662 26.366 1.00 28.66 157 ARG A N 1
ATOM 736 C CA . ARG A 1 116 ? 31.976 53.452 26.170 1.00 26.27 157 ARG A CA 1
ATOM 737 C C . ARG A 1 116 ? 31.667 53.957 24.769 1.00 34.63 157 ARG A C 1
ATOM 738 O O . ARG A 1 116 ? 30.857 54.870 24.587 1.00 39.30 157 ARG A O 1
ATOM 746 N N . GLY A 1 117 ? 32.343 53.378 23.781 1.00 33.17 158 GLY A N 1
ATOM 747 C CA . GLY A 1 117 ? 32.183 53.784 22.396 1.00 40.37 158 GLY A CA 1
ATOM 748 C C . GLY A 1 117 ? 33.184 54.810 21.891 1.00 40.71 158 GLY A C 1
ATOM 749 O O . GLY A 1 117 ? 33.574 55.738 22.605 1.00 42.41 158 GLY A O 1
ATOM 750 N N . LEU A 1 118 ? 33.614 54.640 20.647 1.00 46.67 159 LEU A N 1
ATOM 751 C CA . LEU A 1 118 ? 34.408 55.657 19.965 1.00 48.32 159 LEU A CA 1
ATOM 752 C C . LEU A 1 118 ? 33.725 56.005 18.642 1.00 57.48 159 LEU A C 1
ATOM 753 O O . LEU A 1 118 ? 32.746 55.351 18.255 1.00 55.72 159 LEU A O 1
ATOM 758 N N . PRO A 1 119 ? 34.213 57.056 17.961 1.00 61.62 160 PRO A N 1
ATOM 759 C CA . PRO A 1 119 ? 33.655 57.444 16.663 1.00 64.03 160 PRO A CA 1
ATOM 760 C C . PRO A 1 119 ? 33.407 56.239 15.756 1.00 62.54 160 PRO A C 1
ATOM 761 O O . PRO A 1 119 ? 32.273 56.027 15.313 1.00 64.52 160 PRO A O 1
ATOM 765 N N . THR A 1 120 ? 34.449 55.448 15.515 1.00 61.21 161 THR A N 1
ATOM 766 C CA . THR A 1 120 ? 34.363 54.321 14.588 1.00 63.22 161 THR A CA 1
ATOM 767 C C . THR A 1 120 ? 34.150 52.937 15.234 1.00 58.01 161 THR A C 1
ATOM 768 O O . THR A 1 120 ? 33.898 51.957 14.529 1.00 54.15 161 THR A O 1
ATOM 772 N N . ALA A 1 121 ? 34.241 52.849 16.559 1.00 53.29 162 ALA A N 1
ATOM 773 C CA . ALA A 1 121 ? 34.242 51.541 17.217 1.00 42.86 162 ALA A CA 1
ATOM 774 C C . ALA A 1 121 ? 33.251 51.410 18.368 1.00 39.99 162 ALA A C 1
ATOM 775 O O . ALA A 1 121 ? 33.117 52.315 19.200 1.00 39.58 162 ALA A O 1
ATOM 777 N N . ARG A 1 122 ? 32.578 50.264 18.416 1.00 33.42 163 ARG A N 1
ATOM 778 C CA . ARG A 1 122 ? 31.590 49.994 19.456 1.00 35.37 163 ARG A CA 1
ATOM 779 C C . ARG A 1 122 ? 32.268 49.791 20.819 1.00 34.47 163 ARG A C 1
ATOM 780 O O . ARG A 1 122 ? 31.797 50.294 21.845 1.00 31.87 163 ARG A O 1
ATOM 788 N N . LEU A 1 123 ? 33.362 49.035 20.824 1.00 34.68 164 LEU A N 1
ATOM 789 C CA . LEU A 1 123 ? 34.066 48.736 22.065 1.00 29.05 164 LEU A CA 1
ATOM 790 C C . LEU A 1 123 ? 33.083 48.325 23.161 1.00 28.56 164 LEU A C 1
ATOM 791 O O . LEU A 1 123 ? 32.324 47.374 22.977 1.00 28.43 164 LEU A O 1
ATOM 796 N N . PHE A 1 124 ? 33.076 49.030 24.293 1.00 26.53 165 PHE A N 1
ATOM 797 C CA . PHE A 1 124 ? 32.186 48.660 25.396 1.00 25.37 165 PHE A CA 1
ATOM 798 C C . PHE A 1 124 ? 30.906 49.507 25.418 1.00 26.40 165 PHE A C 1
ATOM 799 O O . PHE A 1 124 ? 30.245 49.648 26.460 1.00 26.40 165 PHE A O 1
ATOM 807 N N . THR A 1 125 ? 30.548 50.069 24.265 1.00 29.04 166 THR A N 1
ATOM 808 C CA . THR A 1 125 ? 29.296 50.829 24.139 1.00 29.31 166 THR A CA 1
ATOM 809 C C . THR A 1 125 ? 28.093 50.172 24.808 1.00 31.11 166 THR A C 1
ATOM 810 O O . THR A 1 125 ? 27.319 50.834 25.507 1.00 30.47 166 THR A O 1
ATOM 814 N N . ASP A 1 126 ? 27.937 48.870 24.587 1.00 30.19 167 ASP A N 1
ATOM 815 C CA . ASP A 1 126 ? 26.745 48.149 25.005 1.00 34.62 167 ASP A CA 1
ATOM 816 C C . ASP A 1 126 ? 26.989 47.229 26.198 1.00 30.62 167 ASP A C 1
ATOM 817 O O . ASP A 1 126 ? 26.218 46.306 26.463 1.00 28.64 167 ASP A O 1
ATOM 822 N N . LEU A 1 127 ? 28.059 47.495 26.936 1.00 28.60 168 LEU A N 1
ATOM 823 C CA . LEU A 1 127 ? 28.345 46.690 28.115 1.00 25.18 168 LEU A CA 1
ATOM 824 C C . LEU A 1 127 ? 27.196 46.765 29.125 1.00 25.50 168 LEU A C 1
ATOM 825 O O . LEU A 1 127 ? 26.988 45.844 29.911 1.00 27.58 168 LEU A O 1
ATOM 830 N N . ASN A 1 128 ? 26.452 47.868 29.123 1.00 30.10 169 ASN A N 1
ATOM 831 C CA . ASN A 1 128 ? 25.329 47.977 30.053 1.00 29.12 169 ASN A CA 1
ATOM 832 C C . ASN A 1 128 ? 24.188 47.007 29.731 1.00 33.37 169 ASN A C 1
ATOM 833 O O . ASN A 1 128 ? 23.285 46.839 30.536 1.00 30.65 169 ASN A O 1
ATOM 838 N N . LYS A 1 129 ? 24.244 46.358 28.569 1.00 29.00 170 LYS A N 1
ATOM 839 C CA . LYS A 1 129 ? 23.200 45.410 28.157 1.00 30.64 170 LYS A CA 1
ATOM 840 C C . LYS A 1 129 ? 23.528 43.961 28.505 1.00 34.67 170 LYS A C 1
ATOM 841 O O . LYS A 1 129 ? 22.692 43.063 28.350 1.00 34.44 170 LYS A O 1
ATOM 847 N N . VAL A 1 130 ? 24.748 43.740 28.988 1.00 27.94 171 VAL A N 1
ATOM 848 C CA . VAL A 1 130 ? 25.159 42.428 29.467 1.00 30.85 171 VAL A CA 1
ATOM 849 C C . VAL A 1 130 ? 24.412 42.134 30.766 1.00 31.00 171 VAL A C 1
ATOM 850 O O . VAL A 1 130 ? 24.261 43.014 31.612 1.00 34.56 171 VAL A O 1
ATOM 854 N N . LYS A 1 131 ? 23.929 40.904 30.909 1.00 26.02 172 LYS A N 1
ATOM 855 C CA . LYS A 1 131 ? 23.141 40.505 32.075 1.00 33.24 172 LYS A CA 1
ATOM 856 C C . LYS A 1 131 ? 23.831 39.412 32.872 1.00 28.48 172 LYS A C 1
ATOM 857 O O . LYS A 1 131 ? 24.658 38.676 32.339 1.00 32.19 172 LYS A O 1
ATOM 863 N N . LYS A 1 132 ? 23.471 39.293 34.147 1.00 27.18 173 LYS A N 1
ATOM 864 C CA . LYS A 1 132 ? 23.944 38.190 34.974 1.00 29.61 173 LYS A CA 1
ATOM 865 C C . LYS A 1 132 ? 23.612 36.851 34.321 1.00 30.83 173 LYS A C 1
ATOM 866 O O . LYS A 1 132 ? 22.515 36.656 33.788 1.00 31.19 173 LYS A O 1
ATOM 872 N N . GLY A 1 133 ? 24.574 35.943 34.331 1.00 24.15 174 GLY A N 1
ATOM 873 C CA . GLY A 1 133 ? 24.391 34.636 33.732 1.00 25.09 174 GLY A CA 1
ATOM 874 C C . GLY A 1 133 ? 24.962 34.534 32.334 1.00 24.04 174 GLY A C 1
ATOM 875 O O . GLY A 1 133 ? 25.295 33.438 31.880 1.00 27.36 174 GLY A O 1
ATOM 876 N N . GLN A 1 134 ? 25.092 35.663 31.645 1.00 26.90 175 GLN A N 1
ATOM 877 C CA . GLN A 1 134 ? 25.706 35.639 30.322 1.00 25.73 175 GLN A CA 1
ATOM 878 C C . GLN A 1 134 ? 27.197 35.354 30.456 1.00 30.08 175 GLN A C 1
ATOM 879 O O . GLN A 1 134 ? 27.759 35.495 31.540 1.00 26.02 175 GLN A O 1
ATOM 885 N N . ILE A 1 135 ? 27.814 34.918 29.362 1.00 28.71 176 ILE A N 1
ATOM 886 C CA . ILE A 1 135 ? 29.187 34.407 29.390 1.00 26.52 176 ILE A CA 1
ATOM 887 C C . ILE A 1 135 ? 30.047 35.170 28.385 1.00 34.49 176 ILE A C 1
ATOM 888 O O . ILE A 1 135 ? 29.668 35.303 27.217 1.00 29.55 176 ILE A O 1
ATOM 893 N N . PHE A 1 136 ? 31.186 35.691 28.850 1.00 29.59 177 PHE A N 1
ATOM 894 C CA . PHE A 1 136 ? 32.189 36.275 27.958 1.00 27.01 177 PHE A CA 1
ATOM 895 C C . PHE A 1 136 ? 33.479 35.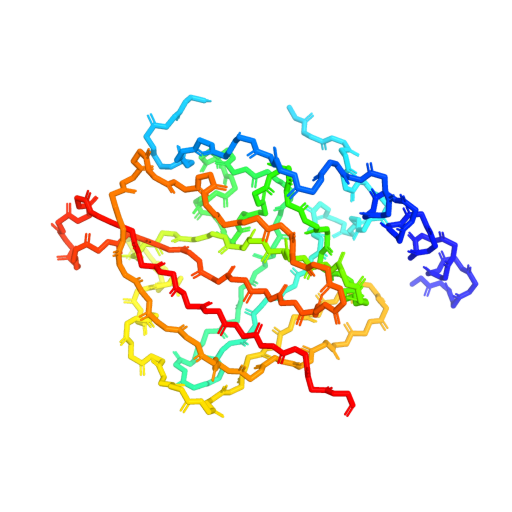447 27.966 1.00 27.20 177 PHE A C 1
ATOM 896 O O . PHE A 1 136 ? 33.661 34.574 28.821 1.00 26.11 177 PHE A O 1
ATOM 904 N N . TYR A 1 137 ? 34.345 35.690 26.984 1.00 25.08 178 TYR A N 1
ATOM 905 C CA . TYR A 1 137 ? 35.511 34.848 26.763 1.00 29.52 178 TYR A CA 1
ATOM 906 C C . TYR A 1 137 ? 36.744 35.693 26.605 1.00 24.30 178 TYR A C 1
ATOM 907 O O . TYR A 1 137 ? 36.744 36.676 25.876 1.00 25.83 178 TYR A O 1
ATOM 916 N N . VAL A 1 138 ? 37.806 35.263 27.259 1.00 22.42 179 VAL A N 1
ATOM 917 C CA . VAL A 1 138 ? 39.091 35.925 27.135 1.00 21.44 179 VAL A CA 1
ATOM 918 C C . VAL A 1 138 ? 40.101 34.917 26.605 1.00 23.70 179 VAL A C 1
ATOM 919 O O . VAL A 1 138 ? 40.352 33.874 27.225 1.00 26.66 179 VAL A O 1
ATOM 923 N N . THR A 1 139 ? 40.648 35.213 25.429 1.00 23.98 180 THR A N 1
ATOM 924 C CA . THR A 1 139 ? 41.595 34.319 24.783 1.00 26.79 180 THR A CA 1
ATOM 925 C C . THR A 1 139 ? 42.998 34.855 24.914 1.00 28.47 180 THR A C 1
ATOM 926 O O . THR A 1 139 ? 43.234 36.032 24.653 1.00 25.23 180 THR A O 1
ATOM 930 N N . ASN A 1 140 ? 43.928 33.995 25.317 1.00 27.19 181 ASN A N 1
ATOM 931 C CA . ASN A 1 140 ? 45.324 34.388 25.436 1.00 28.26 181 ASN A CA 1
ATOM 932 C C . ASN A 1 140 ? 46.168 33.407 24.625 1.00 30.59 181 ASN A C 1
ATOM 933 O O . ASN A 1 140 ? 45.610 32.596 23.888 1.00 29.25 181 ASN A O 1
ATOM 938 N N . ILE A 1 141 ? 47.495 33.476 24.741 1.00 24.59 182 ILE A N 1
ATOM 939 C CA . ILE A 1 141 ? 48.371 32.609 23.942 1.00 26.29 182 ILE A CA 1
ATOM 940 C C . ILE A 1 141 ? 48.099 31.128 24.161 1.00 31.56 182 ILE A C 1
ATOM 941 O O . ILE A 1 141 ? 48.367 30.314 23.279 1.00 30.32 182 ILE A O 1
ATOM 946 N N . LYS A 1 142 ? 47.585 30.774 25.336 1.00 28.75 183 LYS A N 1
ATOM 947 C CA . LYS A 1 142 ? 47.369 29.373 25.663 1.00 28.62 183 LYS A CA 1
ATOM 948 C C . LYS A 1 142 ? 45.987 28.870 25.306 1.00 32.51 183 LYS A C 1
ATOM 949 O O . LYS A 1 142 ? 45.845 27.806 24.710 1.00 30.43 183 LYS A O 1
ATOM 955 N N . GLU A 1 143 ? 44.960 29.618 25.690 1.00 31.07 184 GLU A N 1
ATOM 956 C CA . GLU A 1 143 ? 43.601 29.092 25.595 1.00 28.47 184 GLU A CA 1
ATOM 957 C C . GLU A 1 143 ? 42.550 30.189 25.623 1.00 28.17 184 GLU A C 1
ATOM 958 O O . GLU A 1 143 ? 42.866 31.382 25.668 1.00 28.82 184 GLU A O 1
ATOM 964 N N . THR A 1 144 ? 41.292 29.765 25.583 1.00 29.90 185 THR A N 1
ATOM 965 C CA . THR A 1 144 ? 40.162 30.659 25.745 1.00 25.17 185 THR A CA 1
ATOM 966 C C . THR A 1 144 ? 39.498 30.348 27.089 1.00 33.97 185 THR A C 1
ATOM 967 O O . THR A 1 144 ? 39.119 29.200 27.359 1.00 31.85 185 THR A O 1
ATOM 971 N N . LEU A 1 145 ? 39.364 31.372 27.925 1.00 24.93 186 LEU A N 1
ATOM 972 C CA . LEU A 1 145 ? 38.769 31.229 29.251 1.00 27.27 186 LEU A CA 1
ATOM 973 C C . LEU A 1 145 ? 37.323 31.731 29.237 1.00 26.88 186 LEU A C 1
ATOM 974 O O . LEU A 1 145 ? 37.040 32.760 28.623 1.00 27.16 186 LEU A O 1
ATOM 979 N N . ALA A 1 146 ? 36.411 31.017 29.899 1.00 22.11 187 ALA A N 1
ATOM 980 C CA . ALA A 1 146 ? 35.018 31.462 29.954 1.00 20.99 187 ALA A CA 1
ATOM 981 C C . ALA A 1 146 ? 34.647 32.001 31.333 1.00 22.38 187 ALA A C 1
ATOM 982 O O . ALA A 1 146 ? 35.014 31.414 32.352 1.00 26.29 187 ALA A O 1
ATOM 984 N N . TYR A 1 147 ? 33.927 33.117 31.344 1.00 20.83 188 TYR A N 1
ATOM 985 C CA . TYR A 1 147 ? 33.513 33.806 32.576 1.00 21.17 188 TYR A CA 1
ATOM 986 C C . TYR A 1 147 ? 32.023 34.093 32.545 1.00 24.26 188 TYR A C 1
ATOM 987 O O . TYR A 1 147 ? 31.512 34.625 31.565 1.00 26.67 188 TYR A O 1
ATOM 996 N N . LYS A 1 148 ? 31.340 33.757 33.633 1.00 23.48 189 LYS A N 1
ATOM 997 C CA . LYS A 1 148 ? 29.907 33.974 33.735 1.00 23.22 189 LYS A CA 1
ATOM 998 C C . LYS A 1 148 ? 29.646 35.190 34.607 1.00 26.01 189 LYS A C 1
ATOM 999 O O . LYS A 1 148 ? 30.131 35.253 35.743 1.00 24.16 189 LYS A O 1
ATOM 1005 N N . VAL A 1 149 ? 28.884 36.147 34.072 1.00 25.21 190 VAL A N 1
ATOM 1006 C CA . VAL A 1 149 ? 28.575 37.394 34.776 1.00 23.50 190 VAL A CA 1
ATOM 1007 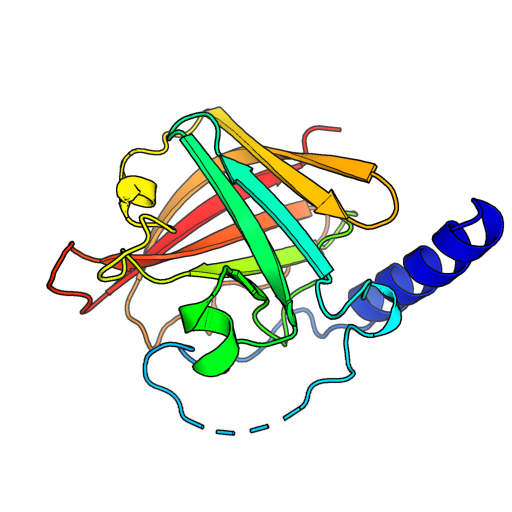C C . VAL A 1 149 ? 27.842 37.120 36.090 1.00 26.07 190 VAL A C 1
ATOM 1008 O O . VAL A 1 149 ? 26.792 36.454 36.119 1.00 23.49 190 VAL A O 1
ATOM 1012 N N . VAL A 1 150 ? 28.409 37.629 37.177 1.00 23.73 191 VAL A N 1
ATOM 1013 C CA . VAL A 1 150 ? 27.850 37.424 38.506 1.00 26.07 191 VAL A CA 1
ATOM 1014 C C . VAL A 1 150 ? 27.468 38.732 39.188 1.00 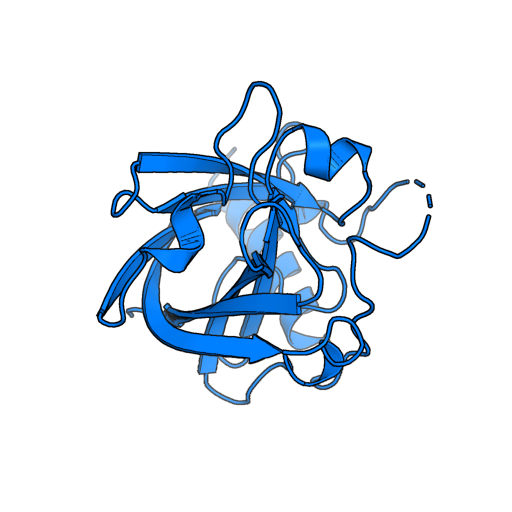27.79 191 VAL A C 1
ATOM 1015 O O . VAL A 1 150 ? 26.643 38.735 40.105 1.00 29.98 191 VAL A O 1
ATOM 1019 N N . SER A 1 151 ? 28.055 39.845 38.765 1.00 26.42 192 SER A N 1
ATOM 1020 C CA . SER A 1 151 ? 27.694 41.110 39.385 1.00 27.35 192 SER A CA 1
ATOM 1021 C C . SER A 1 151 ? 27.812 42.296 38.450 1.00 26.27 192 SER A C 1
ATOM 1022 O O . SER A 1 151 ? 28.630 42.307 37.526 1.00 26.67 192 SER A O 1
ATOM 1025 N N . ILE A 1 152 ? 26.971 43.292 38.695 1.00 22.91 193 ILE A N 1
ATOM 1026 C CA . ILE A 1 152 ? 26.910 44.477 37.865 1.00 23.56 193 ILE A CA 1
ATOM 1027 C C . ILE A 1 152 ? 26.775 45.688 38.778 1.00 29.11 193 ILE A C 1
ATOM 1028 O O . ILE A 1 152 ? 25.793 45.806 39.511 1.00 25.14 193 ILE A O 1
ATOM 1033 N N . LYS A 1 153 ? 27.777 46.564 38.758 1.00 23.32 194 LYS A N 1
ATOM 1034 C CA . LYS A 1 153 ? 27.796 47.709 39.659 1.00 25.43 194 LYS A CA 1
ATOM 1035 C C . LYS A 1 153 ? 28.207 48.990 38.969 1.00 24.38 194 LYS A C 1
ATOM 1036 O O . LYS A 1 153 ? 28.840 48.968 37.908 1.00 24.62 194 LYS A O 1
ATOM 1042 N N . VAL A 1 154 ? 27.835 50.112 39.582 1.00 21.45 195 VAL A N 1
ATOM 1043 C CA . VAL A 1 154 ? 28.247 51.418 39.118 1.00 22.86 195 VAL A CA 1
ATOM 1044 C C . VAL A 1 154 ? 28.895 52.132 40.293 1.00 28.40 195 VAL A C 1
ATOM 1045 O O . VAL A 1 154 ? 28.338 52.124 41.396 1.00 25.94 195 VAL A O 1
ATOM 1049 N N . VAL A 1 155 ? 30.083 52.704 40.072 1.00 24.30 196 VAL A N 1
ATOM 1050 C CA . VAL A 1 155 ? 30.850 53.333 41.146 1.00 27.92 196 VAL A CA 1
ATOM 1051 C C . VAL A 1 155 ? 31.459 54.665 40.707 1.00 29.41 196 VAL A C 1
ATOM 1052 O O . VAL A 1 155 ? 31.548 54.943 39.504 1.00 26.30 196 VAL A O 1
ATOM 1056 N N . ASP A 1 156 ? 31.864 55.497 41.669 1.00 26.36 197 ASP A N 1
ATOM 1057 C CA . ASP A 1 156 ? 32.560 56.745 41.343 1.00 31.72 197 ASP A CA 1
ATOM 1058 C C . ASP A 1 156 ? 33.909 56.379 40.727 1.00 28.54 197 ASP A C 1
ATOM 1059 O O . ASP A 1 156 ? 34.492 55.359 41.087 1.00 29.88 197 ASP A O 1
ATOM 1064 N N . PRO A 1 157 ? 34.407 57.217 39.808 1.00 26.18 198 PRO A N 1
ATOM 1065 C CA . PRO A 1 157 ? 35.726 56.995 39.206 1.00 28.33 198 PRO A CA 1
ATOM 1066 C C . PRO A 1 157 ? 36.791 56.914 40.284 1.00 30.12 198 PRO A C 1
ATOM 1067 O O . PRO A 1 157 ? 37.733 56.126 40.180 1.00 30.22 198 PRO A O 1
ATOM 1071 N N . THR A 1 158 ? 36.643 57.729 41.321 1.00 33.01 199 THR A N 1
ATOM 1072 C CA . THR A 1 158 ? 37.626 57.739 42.395 1.00 38.22 199 THR A CA 1
ATOM 1073 C C . THR A 1 158 ? 37.449 56.572 43.364 1.00 36.40 199 THR A C 1
ATOM 1074 O O . THR A 1 158 ? 37.977 56.612 44.471 1.00 40.30 199 THR A O 1
ATOM 1078 N N . ALA A 1 159 ? 36.727 55.530 42.953 1.00 35.26 200 ALA A N 1
ATOM 1079 C CA . ALA A 1 159 ? 36.511 54.379 43.839 1.00 33.82 200 ALA A CA 1
ATOM 1080 C C . ALA A 1 159 ? 37.008 53.015 43.319 1.00 39.31 200 ALA A C 1
ATOM 1081 O O . ALA A 1 159 ? 36.679 51.970 43.891 1.00 33.67 200 ALA A O 1
ATOM 1083 N N . LEU A 1 160 ? 37.807 53.009 42.258 1.00 32.31 201 LEU A N 1
ATOM 1084 C CA . LEU A 1 160 ? 38.185 51.740 41.626 1.00 34.74 201 LEU A CA 1
ATOM 1085 C C . LEU A 1 160 ? 39.059 50.799 42.459 1.00 38.86 201 LEU A C 1
ATOM 1086 O O . LEU A 1 160 ? 39.168 49.621 42.136 1.00 38.35 201 LEU A O 1
ATOM 1091 N N . SER A 1 161 ? 39.678 51.314 43.516 1.00 39.93 202 SER A N 1
ATOM 1092 C CA . SER A 1 161 ? 40.555 50.497 44.359 1.00 44.66 202 SER A CA 1
ATOM 1093 C C . SER A 1 161 ? 39.856 49.273 44.961 1.00 45.41 202 SER A C 1
ATOM 1094 O O . SER A 1 161 ? 40.483 48.230 45.168 1.00 47.29 202 SER A O 1
ATOM 1097 N N . GLU A 1 162 ? 38.562 49.409 45.237 1.00 45.67 203 GLU A N 1
ATOM 1098 C CA . GLU A 1 162 ? 37.751 48.319 45.776 1.00 41.81 203 GLU A CA 1
ATOM 1099 C C . GLU A 1 162 ? 37.807 47.061 44.919 1.00 44.53 203 GLU A C 1
ATOM 1100 O O . GLU A 1 162 ? 37.487 45.968 45.392 1.00 44.93 203 GLU A O 1
ATOM 1106 N N . VAL A 1 163 ? 38.186 47.213 43.653 1.00 40.12 204 VAL A N 1
ATOM 1107 C CA . VAL A 1 163 ? 38.136 46.098 42.707 1.00 40.44 204 VAL A CA 1
ATOM 1108 C C . VAL A 1 163 ? 39.348 45.201 42.906 1.00 44.80 204 VAL A C 1
ATOM 1109 O O . VAL A 1 163 ? 40.147 45.006 41.986 1.00 38.67 204 VAL A O 1
ATOM 1113 N N . LYS A 1 164 ? 39.454 44.645 44.110 1.00 34.85 205 LYS A N 1
ATOM 1114 C CA . LYS A 1 164 ? 40.647 43.947 44.563 1.00 34.70 205 LYS A CA 1
ATOM 1115 C C . LYS A 1 164 ? 40.641 42.461 44.203 1.00 29.64 205 LYS A C 1
ATOM 1116 O O . LYS A 1 164 ? 39.629 41.918 43.743 1.00 29.28 205 LYS A O 1
ATOM 1122 N N . ILE A 1 165 ? 41.777 41.801 44.418 1.00 23.70 206 ILE A N 1
ATOM 1123 C CA . ILE A 1 165 ? 41.871 40.379 44.160 1.00 26.60 206 ILE A CA 1
ATOM 1124 C C . ILE A 1 165 ? 41.242 39.652 45.337 1.00 30.34 206 ILE A C 1
ATOM 1125 O O . ILE A 1 165 ? 41.605 39.894 46.487 1.00 36.61 206 ILE A O 1
ATOM 1130 N N . VAL A 1 166 ? 40.295 38.774 45.055 1.00 26.67 207 VAL A N 1
ATOM 1131 C CA . VAL A 1 166 ? 39.575 38.078 46.108 1.00 30.41 207 VAL A CA 1
ATOM 1132 C C . VAL A 1 166 ? 40.118 36.663 46.275 1.00 32.46 207 VAL A C 1
ATOM 1133 O O . VAL A 1 166 ? 40.160 35.886 45.320 1.00 31.57 207 VAL A O 1
ATOM 1137 N N . ASN A 1 167 ? 40.525 36.333 47.497 1.00 32.60 208 ASN A N 1
ATOM 1138 C CA . ASN A 1 167 ? 41.128 35.033 47.790 1.00 32.82 208 ASN A CA 1
ATOM 1139 C C . ASN A 1 167 ? 40.245 33.865 47.348 1.00 34.27 208 ASN A C 1
ATOM 1140 O O . ASN A 1 167 ? 39.057 33.811 47.679 1.00 32.41 208 ASN A O 1
ATOM 1145 N N . GLY A 1 168 ? 40.824 32.941 46.589 1.00 28.81 209 GLY A N 1
ATOM 1146 C CA . GLY A 1 168 ? 40.126 31.728 46.218 1.00 28.95 209 GLY A CA 1
ATOM 1147 C C . GLY A 1 168 ? 39.173 31.830 45.040 1.00 31.60 209 GLY A C 1
ATOM 1148 O O . GLY A 1 168 ? 38.564 30.832 44.659 1.00 31.62 209 GLY A O 1
ATOM 1149 N N . LYS A 1 169 ? 39.060 33.018 44.457 1.00 30.61 210 LYS A N 1
ATOM 1150 C CA . LYS A 1 169 ? 38.149 33.265 43.340 1.00 27.52 210 LYS A CA 1
ATOM 1151 C C . LYS A 1 169 ? 38.923 33.609 42.068 1.00 24.95 210 LYS A C 1
ATOM 1152 O O . LYS A 1 169 ? 40.030 34.127 42.135 1.00 26.59 210 LYS A O 1
ATOM 1158 N N . ASP A 1 170 ? 38.330 33.298 40.920 1.00 27.91 211 ASP A N 1
ATOM 1159 C CA . ASP A 1 170 ? 38.895 33.606 39.609 1.00 23.90 211 ASP A CA 1
ATOM 1160 C C . ASP A 1 170 ? 37.868 34.523 38.911 1.00 21.04 211 ASP A C 1
ATOM 1161 O O . ASP A 1 170 ? 36.832 34.047 38.421 1.00 23.29 211 ASP A O 1
ATOM 1166 N N . TYR A 1 171 ? 38.140 35.829 38.892 1.00 21.07 212 TYR A N 1
ATOM 1167 C CA . TYR A 1 171 ? 37.216 36.838 38.364 1.00 21.62 212 TYR A CA 1
ATOM 1168 C C . TYR A 1 171 ? 37.873 37.670 37.273 1.00 24.13 212 TYR A C 1
ATOM 1169 O O . TYR A 1 171 ? 39.078 37.938 37.311 1.00 21.80 212 TYR A O 1
ATOM 1178 N N . ILE A 1 172 ? 37.065 38.131 36.331 1.00 20.61 213 ILE A N 1
ATOM 1179 C CA . ILE A 1 172 ? 37.479 39.225 35.455 1.00 19.17 213 ILE A CA 1
ATOM 1180 C C . ILE A 1 172 ? 36.396 40.279 35.455 1.00 23.95 213 ILE A C 1
ATOM 1181 O O . ILE A 1 172 ? 35.215 39.966 35.241 1.00 19.68 213 ILE A O 1
ATOM 1186 N N . THR A 1 173 ? 36.780 41.525 35.717 1.00 22.28 214 THR A N 1
ATOM 1187 C CA . THR A 1 173 ? 35.835 42.622 35.629 1.00 21.38 214 THR A CA 1
ATOM 1188 C C . THR A 1 173 ? 36.075 43.396 34.348 1.00 24.27 214 THR A C 1
ATOM 1189 O O . THR A 1 173 ? 37.216 43.685 33.974 1.00 21.43 214 THR A O 1
ATOM 1193 N N . LEU A 1 174 ? 34.984 43.687 33.663 1.00 20.06 215 LEU A N 1
ATOM 1194 C CA . LEU A 1 174 ? 35.007 44.522 32.473 1.00 20.30 215 LEU A CA 1
ATOM 1195 C C . LEU A 1 174 ? 34.548 45.910 32.895 1.00 21.64 215 LEU A C 1
ATOM 1196 O O . LEU A 1 174 ? 33.495 46.061 33.522 1.00 22.33 215 LEU A O 1
ATOM 1201 N N . LEU A 1 175 ? 35.344 46.921 32.554 1.00 21.06 216 LEU A N 1
ATOM 1202 C CA . LEU A 1 175 ? 35.153 48.266 33.081 1.00 20.21 216 LEU A CA 1
ATOM 1203 C C . LEU A 1 175 ? 34.973 49.292 31.970 1.00 24.01 216 LEU A C 1
ATOM 1204 O O . LEU A 1 175 ? 35.715 49.296 30.988 1.00 21.73 216 LEU A O 1
ATOM 1209 N N . THR A 1 176 ? 33.991 50.170 32.143 1.00 23.62 217 THR A N 1
ATOM 1210 C CA . THR A 1 176 ? 33.780 51.260 31.201 1.00 24.05 217 THR A CA 1
ATOM 1211 C C . THR A 1 176 ? 33.112 52.455 31.894 1.00 24.64 217 THR A C 1
ATOM 1212 O O . THR A 1 176 ? 32.906 52.432 33.111 1.00 24.24 217 THR A O 1
ATOM 1216 N N . CYS A 1 177 ? 32.815 53.510 31.131 1.00 21.44 218 CYS A N 1
ATOM 1217 C CA . CYS A 1 177 ? 32.175 54.706 31.681 1.00 22.38 218 CYS A CA 1
ATOM 1218 C C . CYS A 1 177 ? 30.658 54.679 31.478 1.00 22.94 218 CYS A C 1
ATOM 1219 O O . CYS A 1 177 ? 30.147 53.968 30.609 1.00 24.78 218 CYS A O 1
ATOM 1222 N N . THR A 1 178 ? 29.957 55.459 32.289 1.00 21.19 219 THR A N 1
ATOM 1223 C CA . THR A 1 178 ? 28.500 55.475 32.295 1.00 23.41 219 THR A CA 1
ATOM 1224 C C . THR A 1 178 ? 28.051 56.702 33.076 1.00 24.50 219 THR A C 1
ATOM 1225 O O . THR A 1 178 ? 28.826 57.247 33.876 1.00 25.67 219 THR A O 1
ATOM 1229 N N . PRO A 1 179 ? 26.823 57.177 32.823 1.00 23.33 220 PRO A N 1
ATOM 1230 C CA . PRO A 1 179 ? 25.912 56.722 31.770 1.00 25.75 220 PRO A CA 1
ATOM 1231 C C . PRO A 1 179 ? 26.428 57.091 30.388 1.00 28.04 220 PRO A C 1
ATOM 1232 O O . PRO A 1 179 ? 27.305 57.940 30.265 1.00 27.51 220 PRO A O 1
ATOM 1236 N N . TYR A 1 180 ? 25.852 56.475 29.364 1.00 30.97 221 TYR A N 1
ATOM 1237 C CA . TYR A 1 180 ? 26.213 56.763 27.982 1.00 31.10 221 TYR A CA 1
ATOM 1238 C C . TYR A 1 180 ? 26.211 58.268 27.710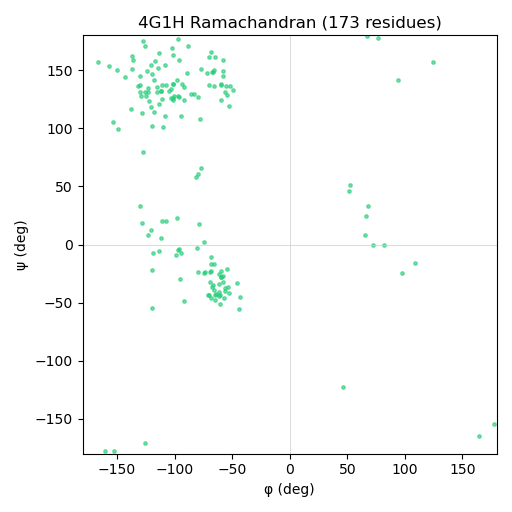 1.00 32.89 221 TYR A C 1
ATOM 1239 O O . TYR A 1 180 ? 25.270 58.980 28.090 1.00 31.31 221 TYR A O 1
ATOM 1248 N N . MET A 1 181 ? 27.276 58.736 27.060 1.00 36.77 222 MET A N 1
ATOM 1249 C CA . MET A 1 181 ? 27.433 60.142 26.676 1.00 32.95 222 MET A CA 1
ATOM 1250 C C . MET A 1 181 ? 27.547 61.082 27.860 1.00 34.00 222 MET A C 1
ATOM 1251 O O . MET A 1 181 ? 27.501 62.293 27.699 1.00 37.00 222 MET A O 1
ATOM 1256 N N . ILE A 1 182 ? 27.669 60.527 29.055 1.00 32.08 223 ILE A N 1
ATOM 1257 C CA . ILE A 1 182 ? 27.871 61.345 30.237 1.00 29.99 223 ILE A CA 1
ATOM 1258 C C . ILE A 1 182 ? 29.198 60.969 30.900 1.00 30.72 223 ILE A C 1
ATOM 1259 O O . ILE A 1 182 ? 30.040 61.826 31.125 1.00 30.08 223 ILE A O 1
ATOM 1264 N N . ASN A 1 183 ? 29.375 59.685 31.202 1.00 29.41 224 ASN A N 1
ATOM 1265 C CA . ASN A 1 183 ? 30.677 59.151 31.604 1.00 29.24 224 ASN A CA 1
ATOM 1266 C C . ASN A 1 183 ? 31.192 59.681 32.937 1.00 28.36 224 ASN A C 1
ATOM 1267 O O . ASN A 1 183 ? 32.395 59.684 33.195 1.00 32.01 224 ASN A O 1
ATOM 1272 N N . SER A 1 184 ? 30.274 60.121 33.783 1.00 26.89 225 SER A N 1
ATOM 1273 C CA . SER A 1 184 ? 30.619 60.612 35.109 1.00 28.75 225 SER A CA 1
ATOM 1274 C C . SER A 1 184 ? 30.990 59.477 36.065 1.00 28.98 225 SER A C 1
ATOM 1275 O O . SER A 1 184 ? 31.710 59.686 37.050 1.00 30.68 225 SER A O 1
ATOM 1278 N N . HIS A 1 185 ? 30.484 58.284 35.780 1.00 25.74 226 HIS A N 1
ATOM 1279 C CA . HIS A 1 185 ? 30.621 57.144 36.687 1.00 26.92 226 HIS A CA 1
ATOM 1280 C C . HIS A 1 185 ? 31.204 55.930 35.969 1.00 24.07 226 HIS A C 1
ATOM 1281 O O . HIS A 1 185 ? 31.427 55.978 34.766 1.00 24.29 226 HIS A O 1
ATOM 1288 N N . ARG A 1 186 ? 31.471 54.850 36.696 1.00 23.60 227 ARG A N 1
ATOM 1289 C CA . ARG A 1 186 ? 32.096 53.683 36.067 1.00 22.30 227 ARG A CA 1
ATOM 1290 C C . ARG A 1 186 ? 31.264 52.425 36.245 1.00 23.81 227 ARG A C 1
ATOM 1291 O O . ARG A 1 186 ? 30.832 52.102 37.352 1.00 25.33 227 ARG A O 1
ATOM 1299 N N . LEU A 1 187 ? 31.049 51.714 35.144 1.00 22.05 228 LEU A N 1
ATOM 1300 C CA . LEU A 1 187 ? 30.293 50.479 35.153 1.00 24.89 228 LEU A CA 1
ATOM 1301 C C . LEU A 1 187 ? 31.245 49.311 35.233 1.00 26.40 228 LEU A C 1
ATOM 1302 O O . LEU A 1 187 ? 32.172 49.209 34.424 1.00 23.27 228 LEU A O 1
ATOM 1307 N N . LEU A 1 188 ? 31.009 48.435 36.208 1.00 21.20 229 LEU A N 1
ATOM 1308 C CA . LEU A 1 188 ? 31.820 47.238 36.423 1.00 23.99 229 LEU A CA 1
ATOM 1309 C C . LEU A 1 188 ? 30.972 45.994 36.255 1.00 23.28 229 LEU A C 1
ATOM 1310 O O . LEU A 1 188 ? 30.041 45.757 37.035 1.00 22.67 229 LEU A O 1
ATOM 1315 N N . VAL A 1 189 ? 31.284 45.211 35.230 1.00 19.54 230 VAL A N 1
ATOM 1316 C CA . VAL A 1 189 ? 30.641 43.915 35.011 1.00 18.06 230 VAL A CA 1
ATOM 1317 C C . VAL A 1 189 ? 31.631 42.798 35.322 1.00 24.72 230 VAL A C 1
ATOM 1318 O O . VAL A 1 189 ? 32.622 42.602 34.593 1.00 23.43 230 VAL A O 1
ATOM 1322 N N . LYS A 1 190 ? 31.374 42.069 36.405 1.00 20.33 231 LYS A N 1
ATOM 1323 C CA . LYS A 1 190 ? 32.293 41.019 36.878 1.00 23.78 231 LYS A CA 1
ATOM 1324 C C . LYS A 1 190 ? 31.807 39.634 36.486 1.00 24.16 231 LYS A C 1
ATOM 1325 O O . LYS A 1 190 ? 30.667 39.270 36.783 1.00 25.88 231 LYS A O 1
ATOM 1331 N N . GLY A 1 191 ? 32.672 38.871 35.819 1.00 19.33 232 GLY A N 1
ATOM 1332 C CA . GLY A 1 191 ? 32.407 37.478 35.521 1.00 20.36 232 GLY A CA 1
ATOM 1333 C C . GLY A 1 191 ? 33.284 36.590 36.377 1.00 24.85 232 GLY A C 1
ATOM 1334 O O . GLY A 1 191 ? 34.354 36.994 36.818 1.00 23.43 232 GLY A O 1
ATOM 1335 N N . GLU A 1 192 ? 32.818 35.374 36.613 1.00 21.22 233 GLU A N 1
ATOM 1336 C CA . GLU A 1 192 ? 33.535 34.408 37.406 1.00 23.81 233 GLU A CA 1
ATOM 1337 C C . GLU A 1 192 ? 33.857 33.199 36.526 1.00 23.04 233 GLU A C 1
ATOM 1338 O O . GLU A 1 192 ? 33.038 32.794 35.697 1.00 25.49 233 GLU A O 1
ATOM 1344 N N . ARG A 1 193 ? 35.046 32.636 36.702 1.00 23.90 234 ARG A N 1
ATOM 1345 C CA . ARG A 1 193 ? 35.508 31.522 35.882 1.00 21.76 234 ARG A CA 1
ATOM 1346 C C . ARG A 1 193 ? 34.555 30.333 35.907 1.00 27.11 234 ARG A C 1
ATOM 1347 O O . ARG A 1 193 ? 34.111 29.894 36.967 1.00 25.01 234 ARG A O 1
ATOM 1355 N N . ILE A 1 194 ? 34.240 29.824 34.725 1.00 22.83 235 ILE A N 1
ATOM 1356 C CA . ILE A 1 194 ? 33.513 28.567 34.613 1.00 30.28 235 ILE A CA 1
ATOM 1357 C C . ILE A 1 194 ? 34.552 27.475 34.447 1.00 38.30 235 ILE A C 1
ATOM 1358 O O . ILE A 1 194 ? 35.197 27.400 33.402 1.00 41.24 235 ILE A O 1
ATOM 1363 N N . PRO A 1 195 ? 34.709 26.614 35.466 1.00 46.49 236 PRO A N 1
ATOM 1364 C CA . PRO A 1 195 ? 35.742 25.570 35.465 1.00 48.78 236 PRO A CA 1
ATOM 1365 C C . PRO A 1 195 ? 35.364 24.411 34.547 1.00 51.12 236 PRO A C 1
ATOM 1366 O O . PRO A 1 195 ? 34.167 24.168 34.371 1.00 51.69 236 PRO A O 1
#

Nearest PDB structures (foldseek):
  4g1h-assembly1_A  TM=1.006E+00  e=2.256E-40  Streptococcus agalactiae serogroup V
  4g1j-assembly2_B  TM=9.736E-01  e=2.684E-29  Streptococcus agalactiae serogroup V
  2w1j-assembly2_B  TM=9.572E-01  e=4.113E-29  Streptococcus pneumoniae TIGR4
  3tbe-assembly4_D  TM=9.731E-01  e=2.565E-28  Streptococcus agalactiae serogroup V
  2wts-assembly2_B  TM=9.575E-01  e=1.160E-28  Streptococcus pneumoniae TIGR4

Radius of gyration: 14.89 Å; Cα contacts (8 Å, |Δi|>4): 402; chains: 1; bounding box: 34×37×33 Å

B-factor: mean 31.98, std 9.64, range [15.82, 71.11]

CATH classification: 2.40.260.10

Sequence (176 aa):
IDTNTVERRIALANAYNETLSRNNPLLIDPFTSKLREYARMLEVHEQIGHVAIPSIGVDIPIYAGTSETVLQKGSGHLEGTSLPVGGLSTHSVLTAHRGLPTARLFTDLNKVKKGQIFYVTNIKETLAYKVVSIKVVDPTALSEVKIVNGKDYITLLTCTPYMINSHRLLVKGERIP

Foldseek 3Di:
DDPVLLVVLVVVLVVLQVPFDQFFQFAQLVPDADDDSNVSQDDPQFNWWKFQVVPGDIFTEGEARHVVRQVGGKYKGPSARRPPWDFQGETEIEHELDDPPDNHCVPVVVDDAQGWMWIQTPNGIWIWGWDDKDKAASNPCRVSGGDGGWTKYWYKYADDPPPRRIMMITMTTTDD

InterPro domains:
  IPR005754 Sortase family [PF04203] (88-211)
  IPR005754 Sortase family [TIGR01076] (85-218)
  IPR023365 Sortase domain superfamily [G3DSA:2.40.260.10] (16-229)
  IPR023365 Sortase domain superfamily [SSF63817] (74-215)
  IPR042002 Sortase C [cd05827] (81-211)

Organism: Streptococcus agalactiae serotype V (strain ATCC BAA-611 / 2603 V/R) (NCBI:txid208435)

Solvent-accessible surface area: 8907 Å² total; per-residue (Å²): 128,85,100,126,53,15,71,192,53,10,58,94,0,54,53,50,4,139,112,30,77,91,97,22,139,10,106,7,10,42,105,60,252,205,117,117,31,0,143,28,1,44,62,170,125,49,2,8,75,0,23,1,82,50,29,54,7,99,20,29,0,20,13,6,31,65,95,97,14,0,98,95,0,0,0,0,9,73,20,0,0,1,1,12,6,30,136,16,8,5,2,0,0,0,0,33,23,24,38,139,134,34,146,9,0,25,30,0,82,115,5,124,143,43,52,63,1,72,0,53,12,40,92,69,78,1,24,1,88,2,46,27,74,89,90,21,77,27,135,34,2,48,89,9,98,6,54,113,39,87,7,23,2,2,0,0,0,8,16,61,112,152,117,63,51,70,5,6,4,0,36,0,47,71,66,159